Protein AF-Q5NWX5-F1 (afdb_monomer_lite)

Sequence (122 aa):
MGYGLNHDQVELMKGPTLSSSLPVVFDNSEKIDGIVMRCPECDRTVPDVLVRGRVQRPTVHVAVVDAGCYCEHCDTFGMQTLRFYDDGRAMFFNGKAWKEFDADPPSFWDRAKRYFAPRHNI

Radius of gyration: 16.92 Å; chains: 1; bounding box: 51×31×36 Å

Organism: Aromatoleum aromaticum (strain DSM 19018 / LMG 30748 / EbN1) (NCBI:txid76114)

Secondary structure (DSSP, 8-state):
---PPPHHHHHHHHSPBGGGG--EE-TTS-EE-----B-TTT-PBPPGGGEEEEEEEEETTEEEEEEEEEETTTTEEEEEEEEEETTS-EEEE-SSSEEE-------HHHHHHHHHS-----

Foldseek 3Di:
DDPPDDPVLVVQQVADQPQVVDFDAAPVRDTDHDDWDADPPPRDTADSRQKGWDWDDPDSFKIKIWIWGADPVVRDIDIWIKMAGNVGWIWIDPPPDTDTPPPVDPPPVVVVCVVPVPPDDD

pLDDT: mean 77.28, std 18.29, range [32.0, 93.62]

Structure (mmCIF, N/CA/C/O backbone):
data_AF-Q5NWX5-F1
#
_entry.id   AF-Q5NWX5-F1
#
loop_
_atom_site.group_PDB
_atom_site.id
_atom_site.type_symbol
_atom_site.label_atom_id
_atom_site.label_alt_id
_atom_site.label_comp_id
_atom_site.label_asym_id
_atom_site.label_entity_id
_atom_site.label_seq_id
_atom_site.pdbx_PDB_ins_code
_atom_site.Cartn_x
_atom_site.Cartn_y
_atom_site.Cartn_z
_atom_site.occupancy
_atom_site.B_iso_or_equiv
_atom_site.auth_seq_id
_atom_site.auth_comp_id
_atom_site.auth_asym_id
_atom_site.auth_atom_id
_atom_site.pdbx_PDB_model_num
ATOM 1 N N . MET A 1 1 ? 17.569 3.425 -21.160 1.00 36.53 1 MET A N 1
ATOM 2 C CA . MET A 1 1 ? 18.126 4.278 -20.088 1.00 36.53 1 MET A CA 1
ATOM 3 C C . MET A 1 1 ? 17.709 3.632 -18.784 1.00 36.53 1 MET A C 1
ATOM 5 O O . MET A 1 1 ? 16.523 3.632 -18.497 1.00 36.53 1 MET A O 1
ATOM 9 N N . GLY A 1 2 ? 18.629 2.962 -18.087 1.00 41.91 2 GLY A N 1
ATOM 10 C CA . GLY A 1 2 ? 18.299 2.262 -16.846 1.00 41.91 2 GLY A CA 1
ATOM 11 C C . GLY A 1 2 ? 18.021 3.281 -15.750 1.00 41.91 2 GLY A C 1
ATOM 12 O O . GLY A 1 2 ? 18.935 3.989 -15.331 1.00 41.91 2 GLY A O 1
ATOM 13 N N . TYR A 1 3 ? 16.767 3.397 -15.324 1.00 52.69 3 TYR A N 1
ATOM 14 C CA . TYR A 1 3 ? 16.438 4.158 -14.128 1.00 52.69 3 TYR A CA 1
ATOM 15 C C . TYR A 1 3 ? 16.923 3.342 -12.933 1.00 52.69 3 TYR A C 1
ATOM 17 O O . TYR A 1 3 ? 16.319 2.339 -12.563 1.00 52.69 3 TYR A O 1
ATOM 25 N N . GLY A 1 4 ? 18.072 3.735 -12.381 1.00 66.12 4 GLY A N 1
ATOM 26 C CA . GLY A 1 4 ? 18.567 3.163 -11.137 1.00 66.12 4 GLY A CA 1
ATOM 27 C C . GLY A 1 4 ? 17.512 3.337 -10.050 1.00 66.12 4 GLY A C 1
ATOM 28 O O . GLY A 1 4 ? 16.974 4.431 -9.874 1.00 66.12 4 GLY A O 1
ATOM 29 N N . LEU A 1 5 ? 17.201 2.249 -9.353 1.00 71.31 5 LEU A N 1
ATOM 30 C CA . LEU A 1 5 ? 16.271 2.276 -8.234 1.00 71.31 5 LEU A CA 1
ATOM 31 C C . LEU A 1 5 ? 16.798 3.218 -7.153 1.00 71.31 5 LEU A C 1
ATOM 33 O O . LEU A 1 5 ? 17.994 3.230 -6.848 1.00 71.31 5 LEU A O 1
ATOM 37 N N . ASN A 1 6 ? 15.903 4.007 -6.568 1.00 82.12 6 ASN A N 1
ATOM 38 C CA . ASN A 1 6 ? 16.253 4.835 -5.424 1.00 82.12 6 ASN A CA 1
ATOM 39 C C . ASN A 1 6 ? 16.443 3.964 -4.164 1.00 82.12 6 ASN A C 1
ATOM 41 O O . ASN A 1 6 ? 16.089 2.784 -4.136 1.00 82.12 6 ASN A O 1
ATOM 45 N N . HIS A 1 7 ? 17.029 4.544 -3.115 1.00 83.12 7 HIS A N 1
ATOM 46 C CA . HIS A 1 7 ? 17.334 3.813 -1.883 1.00 83.12 7 HIS A CA 1
ATOM 47 C C . HIS A 1 7 ? 16.090 3.151 -1.269 1.00 83.12 7 HIS A C 1
ATOM 49 O O . HIS A 1 7 ? 16.135 1.971 -0.930 1.00 83.12 7 HIS A O 1
ATOM 55 N N . ASP A 1 8 ? 14.964 3.864 -1.215 1.00 81.12 8 ASP A N 1
ATOM 56 C CA . ASP A 1 8 ? 13.720 3.354 -0.632 1.00 81.12 8 ASP A CA 1
ATOM 57 C C . ASP A 1 8 ? 13.146 2.172 -1.424 1.00 81.12 8 ASP A C 1
ATOM 59 O O . ASP A 1 8 ? 12.672 1.202 -0.836 1.00 81.12 8 ASP A O 1
ATOM 63 N N . GLN A 1 9 ? 13.231 2.213 -2.755 1.00 81.94 9 GLN A N 1
ATOM 64 C CA . GLN A 1 9 ? 12.826 1.115 -3.633 1.00 81.94 9 GLN A CA 1
ATOM 65 C C . GLN A 1 9 ? 13.700 -0.119 -3.400 1.00 81.94 9 GLN A C 1
ATOM 67 O O . GLN A 1 9 ? 13.183 -1.231 -3.302 1.00 81.94 9 GLN A O 1
ATOM 72 N N . VAL A 1 10 ? 15.016 0.067 -3.262 1.00 84.44 10 VAL A N 1
ATOM 73 C CA . VAL A 1 10 ? 15.951 -1.025 -2.958 1.00 84.44 10 VAL A CA 1
ATOM 74 C C . VAL A 1 10 ? 15.652 -1.643 -1.593 1.00 84.44 10 VAL A C 1
ATOM 76 O O . VAL A 1 10 ? 15.600 -2.867 -1.479 1.00 84.44 10 VAL A O 1
ATOM 79 N N . GLU A 1 11 ? 15.425 -0.826 -0.567 1.00 86.00 11 GLU A N 1
ATOM 80 C CA . GLU A 1 11 ? 15.080 -1.318 0.770 1.00 86.00 11 GLU A CA 1
ATOM 81 C C . GLU A 1 11 ? 13.734 -2.049 0.780 1.00 86.00 11 GLU A C 1
ATOM 83 O O . GLU A 1 11 ? 13.611 -3.115 1.382 1.00 86.00 11 GLU A O 1
ATOM 88 N N . LEU A 1 12 ? 12.743 -1.547 0.041 1.00 84.75 12 LEU A N 1
ATOM 89 C CA . LEU A 1 12 ? 11.451 -2.213 -0.095 1.00 84.75 12 LEU A CA 1
ATOM 90 C C . LEU A 1 12 ? 11.586 -3.574 -0.789 1.00 84.75 12 LEU A C 1
ATOM 92 O O . LEU A 1 12 ? 10.963 -4.540 -0.357 1.00 84.75 12 LEU A O 1
ATOM 96 N N . MET A 1 13 ? 12.435 -3.683 -1.818 1.00 82.75 13 MET A N 1
ATOM 97 C CA . MET A 1 13 ? 12.674 -4.949 -2.520 1.00 82.75 13 MET A CA 1
ATOM 98 C C . MET A 1 13 ? 13.326 -6.028 -1.652 1.00 82.75 13 MET A C 1
ATOM 100 O O . MET A 1 13 ? 13.063 -7.214 -1.857 1.00 82.75 13 MET A O 1
ATOM 104 N N . LYS A 1 14 ? 14.168 -5.627 -0.693 1.00 86.38 14 LYS A N 1
ATOM 105 C CA . LYS A 1 14 ? 14.778 -6.536 0.292 1.00 86.38 14 LYS A CA 1
ATOM 106 C C . LYS A 1 14 ? 13.779 -7.019 1.343 1.00 86.38 14 LYS A C 1
ATOM 108 O O . LYS A 1 14 ? 14.056 -7.994 2.038 1.00 86.38 14 LYS A O 1
ATOM 113 N N . GLY A 1 15 ? 12.656 -6.318 1.486 1.00 84.94 15 GLY A N 1
ATOM 114 C CA . GLY A 1 15 ? 11.601 -6.659 2.423 1.00 84.94 15 GLY A CA 1
ATOM 115 C C . GLY A 1 15 ? 10.889 -7.972 2.081 1.00 84.94 15 GLY A C 1
ATOM 116 O O . GLY A 1 15 ? 11.125 -8.584 1.034 1.00 84.94 15 GLY A O 1
ATOM 117 N N . PRO A 1 16 ? 9.991 -8.428 2.963 1.00 88.81 16 PRO A N 1
ATOM 118 C CA . PRO A 1 16 ? 9.176 -9.600 2.695 1.00 88.81 16 PRO A CA 1
ATOM 119 C C . PRO A 1 16 ? 8.133 -9.323 1.595 1.00 88.81 16 PRO A C 1
ATOM 121 O O . PRO A 1 16 ? 7.886 -8.181 1.190 1.00 88.81 16 PRO A O 1
ATOM 124 N N . THR A 1 17 ? 7.500 -10.386 1.091 1.00 90.94 17 THR A N 1
ATOM 125 C CA . THR A 1 17 ? 6.346 -10.240 0.192 1.00 90.94 17 THR A CA 1
ATOM 126 C C . THR A 1 17 ? 5.215 -9.525 0.918 1.00 90.94 17 THR A C 1
ATOM 128 O O . THR A 1 17 ? 4.984 -9.768 2.105 1.00 90.94 17 THR A O 1
ATOM 131 N N . LEU A 1 18 ? 4.462 -8.682 0.210 1.00 88.94 18 LEU A N 1
ATOM 132 C CA . LEU A 1 18 ? 3.330 -7.982 0.822 1.00 88.94 18 LEU A CA 1
ATOM 133 C C . LEU A 1 18 ? 2.295 -8.972 1.378 1.00 88.94 18 LEU A C 1
ATOM 135 O O . LEU A 1 18 ? 1.787 -8.781 2.479 1.00 88.94 18 LEU A O 1
ATOM 139 N N . SER A 1 19 ? 2.065 -10.076 0.664 1.00 88.06 19 SER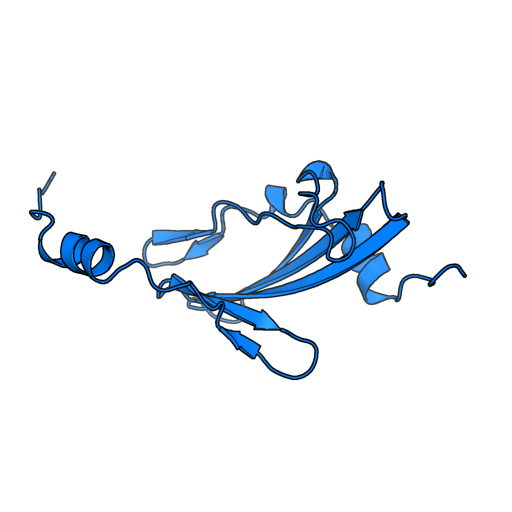 A N 1
ATOM 140 C CA . SER A 1 19 ? 1.167 -11.160 1.075 1.00 88.06 19 SER A CA 1
ATOM 141 C C . SER A 1 19 ? 1.515 -11.792 2.425 1.00 88.06 19 SER A C 1
ATOM 143 O O . SER A 1 19 ? 0.623 -12.281 3.103 1.00 88.06 19 SER A O 1
ATOM 145 N N . SER A 1 20 ? 2.781 -11.753 2.855 1.00 89.50 20 SER A N 1
ATOM 146 C CA . SER A 1 20 ? 3.183 -12.275 4.171 1.00 89.50 20 SER A CA 1
ATOM 147 C C . SER A 1 20 ? 2.781 -11.364 5.335 1.00 89.50 20 SER A C 1
ATOM 149 O O . SER A 1 20 ? 2.742 -11.802 6.480 1.00 89.50 20 SER A O 1
ATOM 151 N N . SER A 1 21 ? 2.500 -10.092 5.040 1.00 88.75 21 SER A N 1
ATOM 152 C CA . SER A 1 21 ? 2.080 -9.077 6.012 1.00 88.75 21 SER A CA 1
ATOM 153 C C . SER A 1 21 ? 0.560 -8.867 6.029 1.00 88.75 21 SER A C 1
ATOM 155 O O . SER A 1 21 ? 0.070 -7.984 6.732 1.00 88.75 21 SER A O 1
ATOM 157 N N . LEU A 1 22 ? -0.179 -9.654 5.242 1.00 87.75 22 LEU A N 1
ATOM 158 C CA . LEU A 1 22 ? -1.637 -9.666 5.167 1.00 87.75 22 LEU A CA 1
ATOM 159 C C . LEU A 1 22 ? -2.170 -10.991 5.766 1.00 87.75 22 LEU A C 1
ATOM 161 O O . LEU A 1 22 ? -1.475 -12.005 5.703 1.00 87.75 22 LEU A O 1
ATOM 165 N N . PRO A 1 23 ? -3.388 -11.019 6.341 1.00 90.25 23 PRO A N 1
ATOM 166 C CA . PRO A 1 23 ? -4.323 -9.907 6.443 1.00 90.25 23 PRO A CA 1
ATOM 167 C C . PRO A 1 23 ? -3.966 -8.921 7.561 1.00 90.25 23 PRO A C 1
ATOM 169 O O . PRO A 1 23 ? -3.461 -9.291 8.620 1.00 90.25 23 PRO A O 1
ATOM 172 N N . VAL A 1 24 ? -4.298 -7.649 7.354 1.00 87.19 24 VAL A N 1
ATOM 173 C CA . VAL A 1 24 ? -4.242 -6.625 8.410 1.00 87.19 24 VAL A CA 1
ATOM 174 C C . VAL A 1 24 ? -5.634 -6.503 9.007 1.00 87.19 24 VAL A C 1
ATOM 176 O O . VAL A 1 24 ? -6.543 -6.074 8.308 1.00 87.19 24 VAL A O 1
ATOM 179 N N . VAL A 1 25 ? -5.794 -6.870 10.281 1.00 89.81 25 VAL A N 1
ATOM 180 C CA . VAL A 1 25 ? -7.090 -6.851 10.989 1.00 89.81 25 VAL A CA 1
ATOM 181 C C . 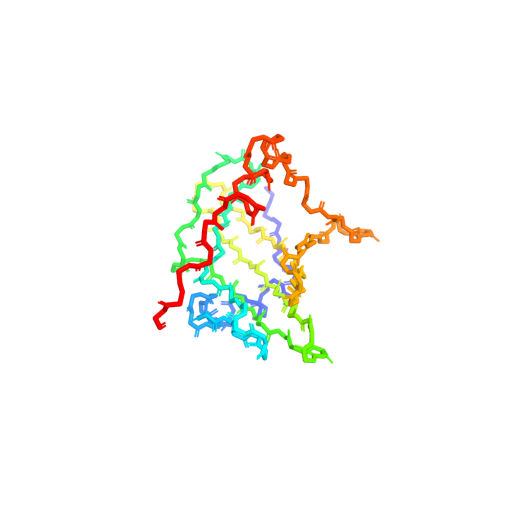VAL A 1 25 ? -7.168 -5.670 11.960 1.00 89.81 25 VAL A C 1
ATOM 183 O O . VAL A 1 25 ? -6.295 -5.524 12.822 1.00 89.81 25 VAL A O 1
ATOM 186 N N . PHE A 1 26 ? -8.181 -4.825 11.807 1.00 88.94 26 PHE A N 1
ATOM 187 C CA . PHE A 1 26 ? -8.499 -3.715 12.706 1.00 88.94 26 PHE A CA 1
ATOM 188 C C . PHE A 1 26 ? -9.337 -4.192 13.904 1.00 88.94 26 PHE A C 1
ATOM 190 O O . PHE A 1 26 ? -9.941 -5.265 13.869 1.00 88.94 26 PHE A O 1
ATOM 197 N N . ASP A 1 27 ? -9.405 -3.385 14.965 1.00 88.81 27 ASP A N 1
ATOM 198 C CA . ASP A 1 27 ? -10.113 -3.745 16.207 1.00 88.81 27 ASP A CA 1
ATOM 199 C C . ASP A 1 27 ? -11.625 -3.946 16.000 1.00 88.81 27 ASP A C 1
ATOM 201 O O . ASP A 1 27 ? -12.268 -4.717 16.711 1.00 88.81 27 ASP A O 1
ATOM 205 N N . ASN A 1 28 ? -12.202 -3.293 14.989 1.00 83.38 28 ASN A N 1
ATOM 206 C CA . ASN A 1 28 ? -13.606 -3.434 14.603 1.00 83.38 28 ASN A CA 1
ATOM 207 C C . ASN A 1 28 ? -13.872 -4.619 13.651 1.00 83.38 28 ASN A C 1
ATOM 209 O O . ASN A 1 28 ? -14.953 -4.703 13.074 1.00 83.38 28 ASN A O 1
ATOM 213 N N . SER A 1 29 ? -12.910 -5.537 13.500 1.00 84.44 29 SER A N 1
ATOM 214 C CA . SER A 1 29 ? -12.953 -6.695 12.592 1.00 84.44 29 SER A CA 1
ATOM 215 C C . SER A 1 29 ? -12.902 -6.375 11.094 1.00 84.44 29 SER A C 1
ATOM 217 O O . SER A 1 29 ? -12.915 -7.311 10.290 1.00 84.44 29 SER A O 1
ATOM 219 N N . GLU A 1 30 ? -12.788 -5.104 10.696 1.00 84.94 30 GLU A N 1
ATOM 220 C CA . GLU A 1 30 ? -12.433 -4.774 9.316 1.00 84.94 30 GLU A CA 1
ATOM 221 C C . GLU A 1 30 ? -11.040 -5.313 9.004 1.00 84.94 30 GLU A C 1
ATOM 223 O O . GLU A 1 30 ? -10.149 -5.355 9.862 1.00 84.94 30 GLU A O 1
ATOM 228 N N . LYS A 1 31 ? -10.846 -5.770 7.769 1.00 86.81 31 LYS A N 1
ATOM 229 C CA . LYS A 1 31 ? -9.596 -6.416 7.383 1.00 86.81 31 LYS A CA 1
ATOM 230 C C . LYS A 1 31 ? -9.210 -6.145 5.943 1.00 86.81 31 LYS A C 1
ATOM 232 O O . LYS A 1 31 ? -10.047 -6.041 5.052 1.00 86.81 31 LYS A O 1
ATOM 237 N N . ILE A 1 32 ? -7.905 -6.093 5.726 1.00 86.56 32 ILE A N 1
ATOM 238 C CA . ILE A 1 32 ? -7.299 -6.000 4.402 1.00 86.56 32 ILE A CA 1
ATOM 239 C C . ILE A 1 32 ? -6.782 -7.391 4.063 1.00 86.56 32 ILE A C 1
ATOM 241 O O . ILE A 1 32 ? -5.729 -7.787 4.558 1.00 86.56 32 ILE A O 1
ATOM 245 N N . ASP A 1 33 ? -7.536 -8.139 3.259 1.00 84.44 33 ASP A N 1
ATOM 246 C CA . ASP A 1 33 ? -7.201 -9.528 2.908 1.00 84.44 33 ASP A CA 1
ATOM 247 C C . ASP A 1 33 ? -6.147 -9.636 1.799 1.00 84.44 33 ASP A C 1
ATOM 249 O O . ASP A 1 33 ? -5.398 -10.608 1.742 1.00 84.44 33 ASP A O 1
ATOM 253 N N . GLY A 1 34 ? -6.081 -8.645 0.911 1.00 83.62 34 GLY A N 1
ATOM 254 C CA . GLY A 1 34 ? -5.242 -8.689 -0.278 1.00 83.62 34 GLY A CA 1
ATOM 255 C C . GLY A 1 34 ? -5.098 -7.314 -0.912 1.00 83.62 34 GLY A C 1
ATOM 256 O O . GLY A 1 34 ? -5.985 -6.468 -0.800 1.00 83.62 34 GLY A O 1
ATOM 257 N N . ILE A 1 35 ? -3.972 -7.093 -1.584 1.00 84.12 35 ILE A N 1
ATOM 258 C CA . ILE A 1 35 ? -3.711 -5.884 -2.364 1.00 84.12 35 ILE A CA 1
ATOM 259 C C . ILE A 1 35 ? -3.196 -6.335 -3.723 1.00 84.12 35 ILE A C 1
ATOM 261 O O . ILE A 1 35 ? -2.123 -6.924 -3.819 1.00 84.12 35 ILE A O 1
ATOM 265 N N . VAL A 1 36 ? -3.969 -6.044 -4.767 1.00 85.00 36 VAL A N 1
ATOM 266 C CA . VAL A 1 36 ? -3.608 -6.380 -6.144 1.00 85.00 36 VAL A CA 1
ATOM 267 C C . VAL A 1 36 ? -2.878 -5.196 -6.760 1.00 85.00 36 VAL A C 1
ATOM 269 O O . VAL A 1 36 ? -3.452 -4.119 -6.919 1.00 85.00 36 VAL A O 1
ATOM 272 N N . MET A 1 37 ? -1.617 -5.404 -7.129 1.00 83.31 37 MET A N 1
ATOM 273 C CA . MET A 1 37 ? -0.804 -4.390 -7.796 1.00 83.31 37 MET A CA 1
ATOM 274 C C . MET A 1 37 ? -0.855 -4.576 -9.310 1.00 83.31 37 MET A C 1
ATOM 276 O O . MET A 1 37 ? -0.785 -5.698 -9.817 1.00 83.31 37 MET A O 1
ATOM 280 N N . ARG A 1 38 ? -0.945 -3.464 -10.042 1.00 84.38 38 ARG A N 1
ATOM 281 C CA . ARG A 1 38 ? -0.859 -3.444 -11.504 1.00 84.38 38 ARG A CA 1
ATOM 282 C C . ARG A 1 38 ? 0.312 -2.595 -11.961 1.00 84.38 38 ARG A C 1
ATOM 284 O O . ARG A 1 38 ? 0.625 -1.576 -11.347 1.00 84.38 38 ARG A O 1
ATOM 291 N N . CYS A 1 39 ? 0.942 -3.012 -13.051 1.00 81.38 39 CYS A N 1
ATOM 292 C CA . CYS A 1 39 ? 1.962 -2.207 -13.703 1.00 81.38 39 CYS A CA 1
ATOM 293 C C . CYS A 1 39 ? 1.307 -0.969 -14.343 1.00 81.38 39 CYS A C 1
ATOM 295 O O . CYS A 1 39 ? 0.391 -1.136 -15.145 1.00 81.38 39 CYS A O 1
ATOM 297 N N . PRO A 1 40 ? 1.781 0.257 -14.066 1.00 73.94 40 PRO A N 1
ATOM 298 C CA . PRO A 1 40 ? 1.193 1.470 -14.637 1.00 73.94 40 PRO A CA 1
ATOM 299 C C . PRO A 1 40 ? 1.406 1.600 -16.153 1.00 73.94 40 PRO A C 1
ATOM 301 O O . PRO A 1 40 ? 0.683 2.344 -16.805 1.00 73.94 40 PRO A O 1
ATOM 304 N N . GLU A 1 41 ? 2.388 0.895 -16.721 1.00 79.00 41 GLU A N 1
ATOM 305 C CA . GLU A 1 41 ? 2.716 0.992 -18.147 1.00 79.00 41 GLU A CA 1
ATOM 306 C C . GLU A 1 41 ? 1.950 -0.015 -19.008 1.00 79.00 41 GLU A C 1
ATOM 308 O O . GLU A 1 41 ? 1.482 0.332 -20.088 1.00 79.00 41 GLU A O 1
ATOM 313 N N . CYS A 1 42 ? 1.816 -1.262 -18.544 1.00 84.12 42 CYS A N 1
ATOM 314 C CA . CYS A 1 42 ? 1.163 -2.329 -19.311 1.00 84.12 42 CYS A CA 1
ATOM 315 C C . CYS A 1 42 ? -0.175 -2.808 -18.725 1.00 84.12 42 CYS A C 1
ATOM 317 O O . CYS A 1 42 ? -0.757 -3.742 -19.272 1.00 84.12 42 CYS A O 1
ATOM 319 N N . ASP A 1 43 ? -0.633 -2.221 -17.611 1.00 82.44 43 ASP A N 1
ATOM 320 C CA . ASP A 1 43 ? -1.858 -2.564 -16.854 1.00 82.44 43 ASP A CA 1
ATOM 321 C C . ASP A 1 43 ? -1.973 -4.045 -16.437 1.00 82.44 43 ASP A C 1
ATOM 323 O O . ASP A 1 43 ? -3.016 -4.532 -16.002 1.00 82.44 43 ASP A O 1
ATOM 327 N N . ARG A 1 44 ? -0.877 -4.804 -16.529 1.00 83.38 44 ARG A N 1
ATOM 328 C CA . ARG A 1 44 ? -0.862 -6.203 -16.108 1.00 83.38 44 ARG A CA 1
ATOM 329 C C . ARG A 1 44 ? -0.836 -6.295 -14.594 1.00 83.38 44 ARG A C 1
ATOM 331 O O . ARG A 1 44 ? -0.067 -5.596 -13.930 1.00 83.38 44 ARG A O 1
ATOM 338 N N . THR A 1 45 ? -1.628 -7.219 -14.066 1.00 86.12 45 THR A N 1
ATOM 339 C CA . THR A 1 45 ? -1.538 -7.637 -12.669 1.00 86.12 45 THR A CA 1
ATOM 340 C C . THR A 1 45 ? -0.171 -8.254 -12.405 1.00 86.12 45 THR A C 1
ATOM 342 O O . THR A 1 45 ? 0.250 -9.169 -13.116 1.00 86.12 45 THR A O 1
ATOM 345 N N . VAL A 1 46 ? 0.514 -7.756 -11.379 1.00 85.56 46 VAL A N 1
ATOM 346 C CA . VAL A 1 46 ? 1.802 -8.294 -10.944 1.00 85.56 46 VAL A CA 1
ATOM 347 C C . VAL A 1 46 ? 1.547 -9.420 -9.937 1.00 85.56 46 VAL A C 1
ATOM 349 O O . VAL A 1 46 ? 0.775 -9.212 -9.002 1.00 85.56 46 VAL A O 1
ATOM 352 N N . PRO A 1 47 ? 2.167 -10.605 -10.098 1.00 86.56 47 PRO A N 1
ATOM 353 C CA . PRO A 1 47 ? 2.026 -11.701 -9.144 1.00 86.56 47 PRO A CA 1
ATOM 354 C C . PRO A 1 47 ? 2.434 -11.297 -7.723 1.00 86.56 47 PRO A C 1
ATOM 356 O O . PRO A 1 47 ? 3.493 -10.701 -7.539 1.00 86.56 47 PRO A O 1
ATOM 359 N N . ASP A 1 48 ? 1.669 -11.710 -6.710 1.00 85.50 48 ASP A N 1
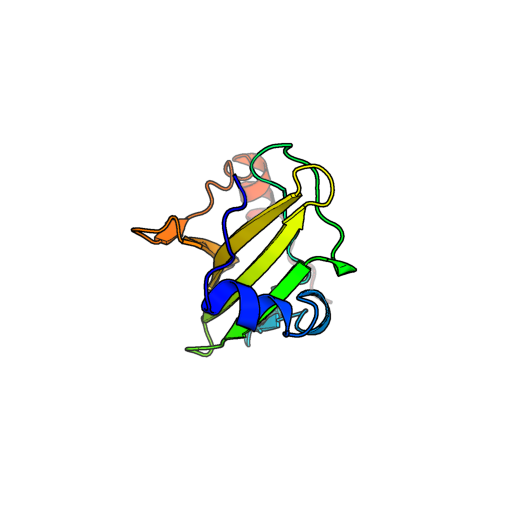ATOM 360 C CA . ASP A 1 48 ? 1.924 -11.380 -5.295 1.00 85.50 48 ASP A CA 1
ATOM 361 C C . ASP A 1 48 ? 3.334 -11.767 -4.818 1.00 85.50 48 ASP A C 1
ATOM 363 O O . ASP A 1 48 ? 3.920 -11.104 -3.964 1.00 85.50 48 ASP A O 1
ATOM 367 N N . VAL A 1 49 ? 3.921 -12.816 -5.405 1.00 86.12 49 VAL A N 1
ATOM 368 C CA . VAL A 1 49 ? 5.299 -13.258 -5.124 1.00 86.12 49 VAL A CA 1
ATOM 369 C C . VAL A 1 49 ? 6.363 -12.248 -5.565 1.00 86.12 49 VAL A C 1
ATOM 371 O O . VAL A 1 49 ? 7.486 -12.285 -5.061 1.00 86.12 49 VAL A O 1
ATOM 374 N N . LEU A 1 50 ? 6.018 -11.328 -6.467 1.00 86.06 50 LEU A N 1
ATOM 375 C CA . LEU A 1 50 ? 6.848 -10.215 -6.938 1.00 86.06 50 LEU A CA 1
ATOM 376 C C . LEU A 1 50 ? 6.447 -8.877 -6.301 1.00 86.06 50 LEU A C 1
ATOM 378 O O . LEU A 1 50 ? 7.126 -7.869 -6.497 1.00 86.06 50 LEU A O 1
ATOM 382 N N . VAL A 1 51 ? 5.371 -8.862 -5.510 1.00 88.38 51 VAL A N 1
ATOM 383 C CA . VAL A 1 51 ? 4.954 -7.692 -4.742 1.00 88.38 51 VAL A CA 1
ATOM 384 C C . VAL A 1 51 ? 5.647 -7.722 -3.386 1.00 88.38 51 VAL A C 1
ATOM 386 O O . VAL A 1 51 ? 5.563 -8.677 -2.611 1.00 88.38 51 VAL A O 1
ATOM 389 N N . ARG A 1 52 ? 6.376 -6.656 -3.097 1.00 91.50 52 ARG A N 1
ATOM 390 C CA . ARG A 1 52 ? 7.048 -6.407 -1.827 1.00 91.50 52 ARG A CA 1
ATOM 391 C C . ARG A 1 52 ? 6.300 -5.324 -1.089 1.00 91.50 52 ARG A C 1
ATOM 393 O O . ARG A 1 52 ? 5.685 -4.456 -1.706 1.00 91.50 52 ARG A O 1
ATOM 400 N N . GLY A 1 53 ? 6.334 -5.365 0.230 1.00 89.50 53 GLY A N 1
ATOM 401 C CA . GLY A 1 53 ? 5.686 -4.309 0.975 1.00 89.50 53 GLY A CA 1
ATOM 402 C C . GLY A 1 53 ? 5.960 -4.343 2.456 1.00 89.50 53 GLY A C 1
ATOM 403 O O . GLY A 1 53 ? 6.426 -5.336 3.008 1.00 89.50 53 GLY A O 1
ATOM 404 N N . ARG A 1 54 ? 5.647 -3.221 3.090 1.00 91.62 54 ARG A N 1
ATOM 405 C CA . ARG A 1 54 ? 5.653 -3.081 4.541 1.00 91.62 54 ARG A CA 1
ATOM 406 C C . ARG A 1 54 ? 4.326 -2.499 4.990 1.00 91.62 54 ARG A C 1
ATOM 408 O O . ARG A 1 54 ? 3.797 -1.578 4.369 1.00 91.62 54 ARG A O 1
ATOM 415 N N . VAL A 1 55 ? 3.820 -3.030 6.093 1.00 91.56 55 VAL A N 1
ATOM 416 C CA . VAL A 1 55 ? 2.640 -2.505 6.771 1.00 91.56 55 VAL A CA 1
ATOM 417 C C . VAL A 1 55 ? 3.105 -1.752 8.008 1.00 91.56 55 VAL A C 1
ATOM 419 O O . VAL A 1 55 ? 3.835 -2.284 8.840 1.00 91.56 55 VAL A O 1
ATOM 422 N N . GLN A 1 56 ? 2.666 -0.510 8.135 1.00 92.19 56 GLN A N 1
ATOM 423 C CA . GLN A 1 56 ? 2.848 0.321 9.313 1.00 92.19 56 GLN A CA 1
ATOM 424 C C . GLN A 1 56 ? 1.482 0.585 9.945 1.00 92.19 56 GLN A C 1
ATOM 426 O O . GLN A 1 56 ? 0.492 0.793 9.244 1.00 92.19 56 GLN A O 1
ATOM 431 N N . ARG A 1 57 ? 1.428 0.625 11.278 1.00 90.62 57 ARG A N 1
ATOM 432 C CA . ARG A 1 57 ? 0.233 1.032 12.030 1.00 90.62 57 ARG A CA 1
ATOM 433 C C . ARG A 1 57 ? 0.536 2.271 12.869 1.00 90.62 57 ARG A C 1
ATOM 435 O O . ARG A 1 57 ? 0.939 2.130 14.020 1.00 90.62 57 ARG A O 1
ATOM 442 N N . PRO A 1 58 ? 0.383 3.483 12.306 1.00 89.38 58 PRO A N 1
ATOM 443 C CA . PRO A 1 58 ? 0.578 4.716 13.065 1.00 89.38 58 PRO A CA 1
ATOM 444 C C . PRO A 1 58 ? -0.439 4.884 14.202 1.00 89.38 58 PRO A C 1
ATOM 446 O O . PRO A 1 58 ? -0.116 5.477 15.226 1.00 89.38 58 PRO A O 1
ATOM 449 N N . THR A 1 59 ? -1.665 4.380 14.022 1.00 90.62 59 THR A N 1
ATOM 450 C CA . THR A 1 59 ? -2.728 4.364 15.038 1.00 90.62 59 THR A CA 1
ATOM 451 C C . THR A 1 59 ? -3.518 3.055 14.946 1.00 90.62 59 THR A C 1
ATOM 453 O O . THR A 1 59 ? -3.370 2.303 13.984 1.00 90.62 59 THR A O 1
ATOM 456 N N . VAL A 1 60 ? -4.388 2.784 15.924 1.00 88.62 60 VAL A N 1
ATOM 457 C CA . VAL A 1 60 ? -5.280 1.606 15.903 1.00 88.62 60 VAL A CA 1
ATOM 458 C C . VAL A 1 60 ? -6.332 1.661 14.784 1.00 88.62 60 VAL A C 1
ATOM 460 O O . VAL A 1 60 ? -6.797 0.623 14.330 1.00 88.62 60 VAL A O 1
ATOM 463 N N . HIS A 1 61 ? -6.645 2.863 14.289 1.00 90.06 61 HIS A N 1
ATOM 464 C CA . HIS A 1 61 ? -7.665 3.112 13.264 1.00 90.06 61 HIS A CA 1
ATOM 465 C C . HIS A 1 61 ? -7.088 3.232 11.845 1.00 90.06 61 HIS A C 1
ATOM 467 O O . HIS A 1 61 ? -7.834 3.417 10.886 1.00 90.06 61 HIS A O 1
ATOM 473 N N . VAL A 1 62 ? -5.757 3.207 11.692 1.00 92.00 62 VAL A N 1
ATOM 474 C CA . VAL A 1 62 ? -5.092 3.492 10.413 1.00 92.00 62 VAL A CA 1
ATOM 475 C C . VAL A 1 62 ? -3.960 2.509 10.152 1.00 92.00 62 VAL A C 1
ATOM 477 O O . VAL A 1 62 ? -3.013 2.403 10.931 1.00 92.00 62 VAL A O 1
ATOM 480 N N . ALA A 1 63 ? -4.010 1.866 8.987 1.00 93.12 63 ALA A N 1
ATOM 481 C CA . ALA A 1 63 ? -2.908 1.087 8.440 1.00 93.12 63 ALA A CA 1
ATOM 482 C C . ALA A 1 63 ? -2.336 1.794 7.208 1.00 93.12 63 ALA A C 1
ATOM 484 O O . ALA A 1 63 ? -3.067 2.178 6.297 1.00 93.12 63 ALA A O 1
ATOM 485 N N . VAL A 1 64 ? -1.021 1.967 7.166 1.00 93.62 64 VAL A N 1
ATOM 486 C CA . VAL A 1 64 ? -0.302 2.478 5.997 1.00 93.62 64 VAL A CA 1
ATOM 487 C C . VAL A 1 64 ? 0.457 1.318 5.377 1.00 93.62 64 VAL A C 1
ATOM 489 O O . VAL A 1 64 ? 1.196 0.621 6.066 1.00 93.62 64 VAL A O 1
ATOM 492 N N . VAL A 1 65 ? 0.262 1.098 4.084 1.00 91.75 65 VAL A N 1
ATOM 493 C CA . VAL A 1 65 ? 0.918 0.035 3.329 1.00 91.75 65 VAL A CA 1
ATOM 494 C C . VAL A 1 65 ? 1.767 0.672 2.246 1.00 91.75 65 VAL A C 1
ATOM 496 O O . VAL A 1 65 ? 1.244 1.285 1.321 1.00 91.75 65 VAL A O 1
ATOM 499 N N . ASP A 1 66 ? 3.079 0.508 2.349 1.00 91.25 66 ASP A N 1
ATOM 500 C CA . ASP A 1 66 ? 3.982 0.795 1.241 1.00 91.25 66 ASP A CA 1
ATOM 501 C C . ASP A 1 66 ? 4.139 -0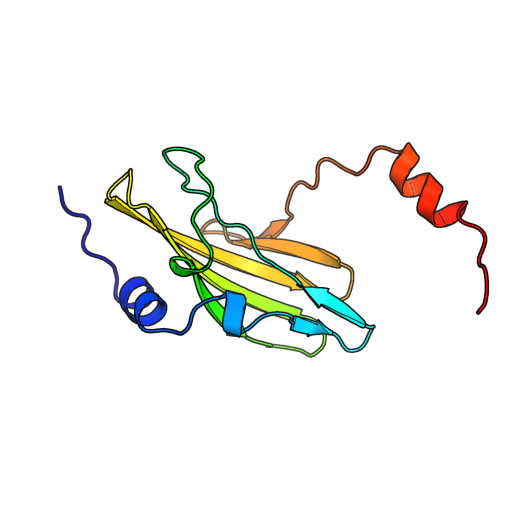.486 0.429 1.00 91.25 66 ASP A C 1
ATOM 503 O O . ASP A 1 66 ? 4.665 -1.477 0.939 1.00 91.25 66 ASP A O 1
ATOM 507 N N . ALA A 1 67 ? 3.668 -0.474 -0.814 1.00 90.00 67 ALA A N 1
ATOM 508 C CA . ALA A 1 67 ? 3.751 -1.597 -1.734 1.00 90.00 67 ALA A CA 1
ATOM 509 C C . ALA A 1 67 ? 4.653 -1.243 -2.917 1.00 90.00 67 ALA A C 1
ATOM 511 O O . ALA A 1 67 ? 4.565 -0.157 -3.487 1.00 90.00 67 ALA A O 1
ATOM 512 N N . GLY A 1 68 ? 5.517 -2.171 -3.300 1.00 88.25 68 GLY A N 1
ATOM 513 C CA . GLY A 1 68 ? 6.400 -2.066 -4.450 1.00 88.25 68 GLY A CA 1
ATOM 514 C C . GLY A 1 68 ? 6.300 -3.324 -5.289 1.00 88.25 68 GLY A C 1
ATOM 515 O O . GLY A 1 68 ? 6.196 -4.426 -4.756 1.00 88.25 68 GLY A O 1
ATOM 516 N N . CYS A 1 69 ? 6.313 -3.178 -6.603 1.00 87.19 69 CYS A N 1
ATOM 517 C CA . CYS A 1 69 ? 6.218 -4.305 -7.513 1.00 87.19 69 CYS A CA 1
ATOM 518 C C . CYS A 1 69 ? 7.144 -4.093 -8.706 1.00 87.19 69 CYS A C 1
ATOM 520 O O . CYS A 1 69 ? 7.258 -2.987 -9.238 1.00 87.19 69 CYS A O 1
ATOM 522 N N . TYR A 1 70 ? 7.817 -5.166 -9.106 1.00 85.06 70 TYR A N 1
ATOM 523 C CA . TYR A 1 70 ? 8.626 -5.191 -10.314 1.00 85.06 70 TYR A CA 1
ATOM 524 C C . TYR A 1 70 ? 7.825 -5.841 -11.443 1.00 85.06 70 TYR A C 1
ATOM 526 O O . TYR A 1 70 ? 7.308 -6.948 -11.287 1.00 85.06 70 TYR A O 1
ATOM 534 N N . CYS A 1 71 ? 7.701 -5.143 -12.569 1.00 85.25 71 CYS A N 1
ATOM 535 C CA . CYS A 1 71 ? 7.061 -5.665 -13.765 1.00 85.25 71 CYS A CA 1
ATOM 536 C C . CYS A 1 71 ? 8.112 -6.296 -14.679 1.00 85.25 71 CYS A C 1
ATOM 538 O O . CYS A 1 71 ? 8.860 -5.585 -15.345 1.00 85.25 71 CYS A O 1
ATOM 540 N N . GLU A 1 72 ? 8.111 -7.623 -14.783 1.00 87.25 72 GLU A N 1
ATOM 541 C CA . GLU A 1 72 ? 9.037 -8.363 -15.656 1.00 87.25 72 GLU A CA 1
ATOM 542 C C . GLU A 1 72 ? 8.841 -8.056 -17.151 1.00 87.25 72 GLU A C 1
ATOM 544 O O . GLU A 1 72 ? 9.739 -8.283 -17.953 1.00 87.25 72 GLU A O 1
ATOM 549 N N . HIS A 1 73 ? 7.669 -7.542 -17.547 1.00 86.56 73 HIS A N 1
ATOM 550 C CA . HIS A 1 73 ? 7.388 -7.215 -18.947 1.00 86.56 73 HIS A CA 1
ATOM 551 C C . HIS A 1 73 ? 7.950 -5.855 -19.367 1.00 86.56 73 HIS A C 1
ATOM 553 O O . HIS A 1 73 ? 8.472 -5.718 -20.470 1.00 86.56 73 HIS A O 1
ATOM 559 N N . CYS A 1 74 ? 7.816 -4.859 -18.495 1.00 85.06 74 CYS A N 1
ATOM 560 C CA . CYS A 1 74 ? 8.275 -3.499 -18.755 1.00 85.06 74 CYS A CA 1
ATOM 561 C C . CYS A 1 74 ? 9.699 -3.245 -18.246 1.00 85.06 74 CYS A C 1
ATOM 563 O O . CYS A 1 74 ? 10.279 -2.225 -18.596 1.00 85.06 74 CYS A O 1
ATOM 565 N N . ASP A 1 75 ? 10.248 -4.148 -17.424 1.00 84.31 75 ASP A N 1
ATOM 566 C CA . ASP A 1 75 ? 11.503 -3.948 -16.688 1.00 84.31 75 ASP A CA 1
ATOM 567 C C . ASP A 1 75 ? 11.463 -2.672 -15.822 1.00 84.31 75 ASP A C 1
ATOM 569 O O . ASP A 1 75 ? 12.404 -1.882 -15.751 1.00 84.31 75 ASP A O 1
ATOM 573 N N . THR A 1 76 ? 10.315 -2.437 -15.176 1.00 81.31 76 THR A N 1
ATOM 574 C CA . THR A 1 76 ? 10.070 -1.241 -14.361 1.00 81.31 76 THR A CA 1
ATOM 575 C C . THR A 1 76 ? 9.612 -1.585 -12.953 1.00 81.31 76 THR A C 1
ATOM 577 O O . THR A 1 76 ? 8.855 -2.531 -12.724 1.00 81.31 76 THR A O 1
ATOM 580 N N . PHE A 1 77 ? 10.078 -0.791 -11.986 1.00 82.81 77 PHE A N 1
ATOM 581 C CA . PHE A 1 77 ? 9.672 -0.896 -10.589 1.00 82.81 77 PHE A CA 1
ATOM 582 C C . PHE A 1 77 ? 8.682 0.214 -10.238 1.00 82.81 77 PHE A C 1
ATOM 584 O O . PHE A 1 77 ? 9.016 1.400 -10.275 1.00 82.81 77 PHE A O 1
ATOM 591 N N . GLY A 1 78 ? 7.465 -0.179 -9.875 1.00 83.31 78 GLY A N 1
ATOM 592 C CA . GLY A 1 78 ? 6.429 0.720 -9.382 1.00 83.31 78 GLY A CA 1
ATOM 593 C C . GLY A 1 78 ? 6.341 0.660 -7.864 1.00 83.31 78 GLY A C 1
ATOM 594 O O . GLY A 1 78 ? 6.391 -0.422 -7.284 1.00 83.31 78 GLY A O 1
ATOM 595 N N . MET A 1 79 ? 6.167 1.811 -7.219 1.00 85.88 79 MET A N 1
ATOM 596 C CA . MET A 1 79 ? 5.888 1.900 -5.787 1.00 85.88 79 MET A CA 1
ATOM 597 C C . MET A 1 79 ? 4.621 2.718 -5.565 1.00 85.88 79 MET A C 1
ATOM 599 O O . MET A 1 79 ? 4.432 3.758 -6.192 1.00 85.88 79 MET A O 1
ATOM 603 N N . GLN A 1 80 ? 3.774 2.252 -4.655 1.00 86.38 80 GLN A N 1
ATOM 604 C CA . GLN A 1 80 ? 2.549 2.916 -4.254 1.00 86.38 80 GLN A CA 1
ATOM 605 C C . GLN A 1 80 ? 2.421 2.859 -2.736 1.00 86.38 80 GLN A C 1
ATOM 607 O O . GLN A 1 80 ? 2.458 1.789 -2.131 1.00 86.38 80 GLN A O 1
ATOM 612 N N . THR A 1 81 ? 2.210 4.020 -2.129 1.00 90.38 81 THR A N 1
ATOM 613 C CA . THR A 1 81 ? 1.808 4.097 -0.727 1.00 90.38 81 THR A CA 1
ATOM 614 C C . THR A 1 81 ? 0.290 4.172 -0.655 1.00 90.38 81 THR A C 1
ATOM 616 O O . THR A 1 81 ? -0.338 5.005 -1.320 1.00 90.38 81 THR A O 1
ATOM 619 N N . LEU A 1 82 ? -0.284 3.297 0.160 1.00 90.44 82 LEU A N 1
ATOM 620 C CA . LEU A 1 82 ? -1.704 3.160 0.433 1.00 90.44 82 LEU A CA 1
ATOM 621 C C . LEU A 1 82 ? -1.961 3.422 1.914 1.00 90.44 82 LEU A C 1
ATOM 623 O O . LEU A 1 82 ? -1.133 3.130 2.774 1.00 90.44 82 LEU A O 1
ATOM 627 N N . ARG A 1 83 ? -3.124 3.973 2.223 1.00 92.44 83 ARG A N 1
ATOM 628 C CA . ARG A 1 83 ? -3.594 4.186 3.584 1.00 92.44 83 ARG A CA 1
ATOM 629 C C . ARG A 1 83 ? -5.012 3.677 3.681 1.00 92.44 83 ARG A C 1
ATOM 631 O O . ARG A 1 83 ? -5.871 4.094 2.916 1.00 92.44 83 ARG A O 1
ATOM 638 N N . PHE A 1 84 ? -5.234 2.817 4.652 1.00 90.38 84 PHE A N 1
ATOM 639 C CA . PHE A 1 84 ? -6.512 2.211 4.950 1.00 90.38 84 PHE A CA 1
ATOM 640 C C . PHE A 1 84 ? -6.969 2.666 6.324 1.00 90.38 84 PHE A C 1
ATOM 642 O O . PHE A 1 84 ? -6.159 2.814 7.245 1.00 90.38 84 PHE A O 1
ATOM 649 N N . TYR A 1 85 ? -8.268 2.878 6.430 1.00 89.44 85 TYR A N 1
ATOM 650 C CA . TYR A 1 85 ? -8.949 3.245 7.653 1.00 89.44 85 TYR A CA 1
ATOM 651 C C . TYR A 1 85 ? -9.806 2.071 8.114 1.00 89.44 85 TYR A C 1
ATOM 653 O O . TYR A 1 85 ? -10.292 1.285 7.299 1.00 89.44 85 TYR A O 1
ATOM 661 N N . ASP A 1 86 ? -10.013 1.973 9.418 1.00 87.44 86 ASP A N 1
ATOM 662 C CA . ASP A 1 86 ? -10.926 0.997 10.007 1.00 87.44 86 ASP A CA 1
ATOM 663 C C . ASP A 1 86 ? -12.394 1.237 9.611 1.00 87.44 86 ASP A C 1
ATOM 665 O O . ASP A 1 86 ? -13.206 0.335 9.720 1.00 87.44 86 ASP A O 1
ATOM 669 N N . ASP A 1 87 ? -12.759 2.406 9.085 1.00 85.19 87 ASP A N 1
ATOM 670 C CA . ASP A 1 87 ? -14.094 2.682 8.528 1.00 85.19 87 ASP A CA 1
ATOM 671 C C . ASP A 1 87 ? -14.286 2.218 7.067 1.00 85.19 87 ASP A C 1
ATOM 673 O O . ASP A 1 87 ? -15.315 2.504 6.445 1.00 85.19 87 ASP A O 1
ATOM 677 N N . GLY A 1 88 ? -13.300 1.508 6.510 1.00 80.69 88 GLY A N 1
ATOM 678 C CA . GLY A 1 88 ? -13.326 0.969 5.152 1.00 80.69 88 GLY A CA 1
ATOM 679 C C . GLY A 1 88 ? -12.898 1.958 4.067 1.00 80.69 88 GLY A C 1
ATOM 680 O O . GLY A 1 88 ? -12.849 1.586 2.892 1.00 80.69 88 GLY A O 1
ATOM 681 N N . ARG A 1 89 ? -12.557 3.208 4.411 1.00 86.44 89 ARG A N 1
ATOM 682 C CA . ARG A 1 89 ? -11.951 4.129 3.443 1.00 86.44 89 ARG A CA 1
ATOM 683 C C . ARG A 1 89 ? -10.534 3.694 3.096 1.00 86.44 89 ARG A C 1
ATOM 685 O O . ARG A 1 89 ? -9.763 3.238 3.943 1.00 86.44 89 ARG A O 1
ATOM 692 N N . ALA A 1 90 ? -10.166 3.924 1.843 1.00 86.44 90 ALA A N 1
ATOM 693 C CA . ALA A 1 90 ? -8.814 3.728 1.354 1.00 86.44 90 ALA A CA 1
ATOM 694 C C . ALA A 1 90 ? -8.357 4.967 0.584 1.00 86.44 90 ALA A C 1
ATOM 696 O O . ALA A 1 90 ? -9.112 5.579 -0.173 1.00 86.44 90 ALA A O 1
ATOM 697 N N . MET A 1 91 ? -7.093 5.323 0.759 1.00 90.31 91 MET A N 1
ATOM 698 C CA . MET A 1 91 ? -6.441 6.420 0.066 1.00 90.31 91 MET A CA 1
ATOM 699 C C . MET A 1 91 ? -5.114 5.953 -0.515 1.00 90.31 91 MET A C 1
ATOM 701 O O . MET A 1 91 ? -4.428 5.120 0.071 1.00 90.31 91 MET A O 1
ATOM 705 N N . PHE A 1 92 ? -4.710 6.540 -1.631 1.00 88.00 92 PHE A N 1
ATOM 706 C CA . PHE A 1 92 ? -3.390 6.361 -2.213 1.00 88.00 92 PHE A CA 1
ATOM 707 C C . PHE A 1 92 ? -2.642 7.694 -2.234 1.00 88.00 92 PHE A C 1
ATOM 709 O O . PHE A 1 92 ? -3.234 8.773 -2.334 1.00 88.00 92 PHE A O 1
ATOM 716 N N . PHE A 1 93 ? -1.322 7.637 -2.104 1.00 85.56 93 PHE A N 1
ATOM 717 C CA . PHE A 1 93 ? -0.474 8.816 -2.212 1.00 85.56 93 PHE A CA 1
ATOM 718 C C . PHE A 1 93 ? -0.012 9.003 -3.659 1.00 85.56 93 PHE A C 1
ATOM 720 O O . PHE A 1 93 ? 0.628 8.123 -4.225 1.00 85.56 93 PHE A O 1
ATOM 727 N N . ASN A 1 94 ? -0.301 10.156 -4.262 1.00 82.19 94 ASN A N 1
ATOM 728 C CA . ASN A 1 94 ? 0.071 10.440 -5.656 1.00 82.19 94 ASN A CA 1
ATOM 729 C C . ASN A 1 94 ? 1.429 11.160 -5.808 1.00 82.19 94 ASN A C 1
ATOM 731 O O . ASN A 1 94 ? 1.700 11.758 -6.848 1.00 82.19 94 ASN A O 1
ATOM 735 N N . GLY A 1 95 ? 2.243 11.198 -4.749 1.00 78.31 95 GLY A N 1
ATOM 736 C CA . GLY A 1 95 ? 3.503 11.951 -4.701 1.00 78.31 95 GLY A CA 1
ATOM 737 C C . GLY A 1 95 ? 3.375 13.385 -4.169 1.00 78.31 95 GLY A C 1
ATOM 738 O O . GLY A 1 95 ? 4.386 13.995 -3.833 1.00 78.31 95 GLY A O 1
ATOM 739 N N . LYS A 1 96 ? 2.156 13.933 -4.059 1.00 82.69 96 LYS A N 1
ATOM 740 C CA . LYS A 1 96 ? 1.904 15.284 -3.514 1.00 82.69 96 LYS A CA 1
ATOM 741 C C . LYS A 1 96 ? 0.864 15.294 -2.403 1.00 82.69 96 LYS A C 1
ATOM 743 O O . LYS A 1 96 ? 1.015 16.012 -1.421 1.00 82.69 96 LYS A O 1
ATOM 748 N N . ALA A 1 97 ? -0.204 14.527 -2.572 1.00 85.50 97 ALA A N 1
ATOM 749 C CA . ALA A 1 97 ? -1.325 14.491 -1.653 1.00 85.50 97 ALA A CA 1
ATOM 750 C C . ALA A 1 97 ? -1.907 13.082 -1.558 1.00 85.50 97 ALA A C 1
ATOM 752 O O . ALA A 1 97 ? -1.771 12.256 -2.464 1.00 85.50 97 ALA A O 1
ATOM 753 N N . TRP A 1 98 ? -2.600 12.842 -0.451 1.00 86.88 98 TRP A N 1
ATOM 754 C CA . TRP A 1 98 ? -3.463 11.682 -0.306 1.00 86.88 98 TRP A CA 1
ATOM 755 C C . TRP A 1 98 ? -4.736 11.906 -1.110 1.00 86.88 98 TRP A C 1
ATOM 757 O O . TRP A 1 98 ? -5.384 12.948 -0.991 1.00 86.88 98 TRP A O 1
ATOM 767 N N . LYS A 1 99 ? -5.076 10.927 -1.939 1.00 87.19 99 LYS A N 1
ATOM 768 C CA . LYS A 1 99 ? -6.304 10.888 -2.722 1.00 87.19 99 LYS A CA 1
ATOM 769 C C . LYS A 1 99 ? -7.102 9.677 -2.295 1.00 87.19 99 LYS A C 1
ATOM 771 O O . LYS A 1 99 ? -6.534 8.607 -2.110 1.00 87.19 99 LYS A O 1
ATOM 776 N N . GLU A 1 100 ? -8.394 9.868 -2.081 1.00 84.12 100 GLU A N 1
ATOM 777 C CA . GLU A 1 100 ? -9.300 8.741 -1.906 1.00 84.12 100 GLU A CA 1
ATOM 778 C C . GLU A 1 100 ? -9.302 7.939 -3.204 1.00 84.12 100 GLU A C 1
ATOM 780 O O . GLU A 1 100 ? -9.163 8.515 -4.289 1.00 84.12 100 GLU A O 1
ATOM 785 N N . PHE A 1 101 ? -9.385 6.615 -3.103 1.00 70.50 101 PHE A N 1
ATOM 786 C CA . PHE A 1 101 ? -9.753 5.857 -4.285 1.00 70.50 101 PHE A CA 1
ATOM 787 C C . PHE A 1 101 ? -11.119 6.375 -4.720 1.00 70.50 101 PHE A C 1
ATOM 789 O O . PHE A 1 101 ? -12.048 6.373 -3.911 1.00 70.50 101 PHE A O 1
ATOM 796 N N . ASP A 1 102 ? -11.246 6.802 -5.977 1.00 54.31 102 ASP A N 1
ATOM 797 C CA . ASP A 1 102 ? -12.550 6.833 -6.625 1.00 54.31 102 ASP A CA 1
ATOM 798 C C . ASP A 1 102 ? -12.994 5.368 -6.689 1.00 54.31 102 ASP A C 1
ATOM 800 O O . ASP A 1 102 ? -12.790 4.659 -7.673 1.00 54.31 102 ASP A O 1
ATOM 804 N N . ALA A 1 103 ? -13.528 4.863 -5.577 1.00 46.16 103 ALA A N 1
ATOM 805 C CA . ALA A 1 103 ? -14.495 3.804 -5.646 1.00 46.16 103 ALA A CA 1
ATOM 806 C C . ALA A 1 103 ? -15.589 4.427 -6.495 1.00 46.16 103 ALA A C 1
ATOM 808 O O . ALA A 1 103 ? -16.345 5.255 -5.989 1.00 46.16 103 ALA A O 1
ATOM 809 N N . ASP A 1 104 ? -15.596 4.114 -7.792 1.00 39.56 104 ASP A N 1
ATOM 810 C CA . ASP A 1 104 ? -16.775 4.291 -8.622 1.00 39.56 104 ASP A CA 1
ATOM 811 C C . ASP A 1 104 ? -17.913 3.771 -7.742 1.00 39.56 104 ASP A C 1
ATOM 813 O O . ASP A 1 104 ? -17.853 2.600 -7.328 1.00 39.56 104 ASP A O 1
ATOM 817 N N . PRO A 1 105 ? -18.769 4.667 -7.210 1.00 37.00 105 PRO A N 1
ATOM 818 C CA . PRO A 1 105 ? -19.487 4.363 -5.991 1.00 37.00 105 PRO A CA 1
ATOM 819 C C . PRO A 1 105 ? -20.273 3.089 -6.264 1.00 37.00 105 PRO A C 1
ATOM 821 O O . PRO A 1 105 ? -20.888 3.010 -7.334 1.00 37.00 105 PRO A O 1
ATOM 824 N N . PRO A 1 106 ? -20.263 2.088 -5.354 1.00 42.00 106 PRO A N 1
ATOM 825 C CA . PRO A 1 106 ? -21.173 0.968 -5.492 1.00 42.00 106 PRO A CA 1
ATOM 826 C C . PRO A 1 106 ? -22.528 1.592 -5.778 1.00 42.00 106 PRO A C 1
ATOM 828 O O . PRO A 1 106 ? -22.937 2.506 -5.047 1.00 42.00 106 PRO A O 1
ATOM 831 N N . SER A 1 107 ? -23.113 1.208 -6.917 1.00 39.75 107 SER A N 1
ATOM 832 C CA . SER A 1 107 ? -24.303 1.840 -7.477 1.00 39.75 107 SER A CA 1
ATOM 833 C C . SER A 1 107 ? -25.303 2.129 -6.355 1.00 39.75 107 SER A C 1
ATOM 835 O O . SER A 1 107 ? -25.342 1.399 -5.367 1.00 39.75 107 SER A O 1
ATOM 837 N N . PHE A 1 108 ? -26.124 3.176 -6.458 1.00 38.81 108 PHE A N 1
ATOM 838 C CA . PHE A 1 108 ? -27.147 3.504 -5.446 1.00 38.81 108 PHE A CA 1
ATOM 839 C C . PHE A 1 108 ? -27.877 2.256 -4.873 1.00 38.81 108 PHE A C 1
ATOM 841 O O . PHE A 1 108 ? -28.173 2.185 -3.678 1.00 38.81 108 PHE A O 1
ATOM 848 N N . TRP A 1 109 ? -28.048 1.225 -5.706 1.00 40.25 109 TRP A N 1
ATOM 849 C CA . TRP A 1 109 ? -28.541 -0.111 -5.371 1.00 40.25 109 TRP A CA 1
ATOM 850 C C . TRP A 1 109 ? -27.692 -0.938 -4.387 1.00 40.25 109 TRP A C 1
ATOM 852 O O . TRP A 1 109 ? -28.254 -1.593 -3.511 1.00 40.25 109 TRP A O 1
ATOM 862 N N . ASP A 1 110 ? -26.365 -0.919 -4.466 1.00 45.44 110 ASP A N 1
ATOM 863 C CA . ASP A 1 110 ? -25.475 -1.653 -3.556 1.00 45.44 110 ASP A CA 1
ATOM 864 C C . ASP A 1 110 ? -25.370 -0.990 -2.177 1.00 45.44 110 ASP A C 1
ATOM 866 O O . ASP A 1 110 ? -25.268 -1.680 -1.159 1.00 45.44 110 ASP A O 1
ATOM 870 N N . ARG A 1 111 ? -25.516 0.341 -2.106 1.00 47.00 111 ARG A N 1
ATOM 871 C CA . ARG A 1 111 ? -25.696 1.053 -0.828 1.00 47.00 111 ARG A CA 1
ATOM 872 C C . ARG A 1 111 ? -27.040 0.710 -0.180 1.00 47.00 111 ARG A C 1
ATOM 874 O O . ARG A 1 111 ? -27.089 0.491 1.028 1.00 47.00 111 ARG A O 1
ATOM 881 N N . ALA A 1 112 ? -28.110 0.594 -0.970 1.00 44.53 112 ALA A N 1
ATOM 882 C CA . ALA A 1 112 ? -29.433 0.216 -0.474 1.00 44.53 112 ALA A CA 1
ATOM 883 C C . ALA A 1 112 ? -29.453 -1.210 0.110 1.00 44.53 112 ALA A C 1
ATOM 885 O O . ALA A 1 112 ? -30.047 -1.425 1.167 1.00 4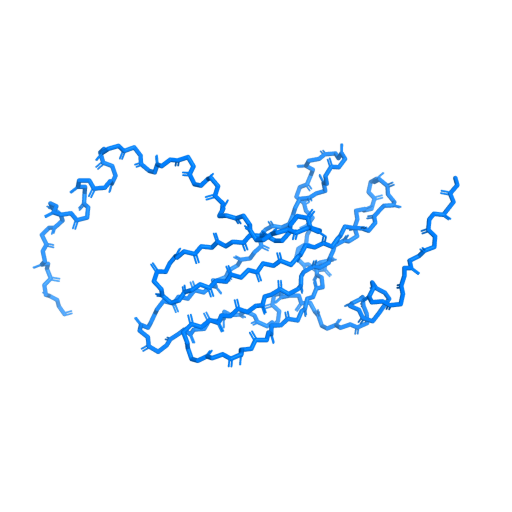4.53 112 ALA A O 1
ATOM 886 N N . LYS A 1 113 ? -28.731 -2.174 -0.482 1.00 47.84 113 LYS A N 1
ATOM 887 C CA . LYS A 1 113 ? -28.626 -3.544 0.064 1.00 47.84 113 LYS A CA 1
ATOM 888 C C . LYS A 1 113 ? -28.066 -3.590 1.491 1.00 47.84 113 LYS A C 1
ATOM 890 O O . LYS A 1 113 ? -28.490 -4.445 2.256 1.00 47.84 113 LYS A O 1
ATOM 895 N N . ARG A 1 114 ? -27.187 -2.661 1.892 1.00 45.59 114 ARG A N 1
ATOM 896 C CA . ARG A 1 114 ? -26.689 -2.571 3.283 1.00 45.59 114 ARG A CA 1
ATOM 897 C C . ARG A 1 114 ? -27.750 -2.111 4.291 1.00 45.59 114 ARG A C 1
ATOM 899 O O . ARG A 1 114 ? -27.645 -2.467 5.458 1.00 45.59 114 ARG A O 1
ATOM 906 N N . TYR A 1 115 ? -28.764 -1.361 3.857 1.00 44.38 115 TYR A N 1
ATOM 907 C CA . TYR A 1 115 ? -29.879 -0.929 4.713 1.00 44.38 115 TYR A CA 1
ATOM 908 C C . TYR A 1 115 ? -31.089 -1.875 4.649 1.00 44.38 115 TYR A C 1
ATOM 910 O O . TYR A 1 115 ? -31.856 -1.935 5.606 1.00 44.38 115 TYR A O 1
ATOM 918 N N 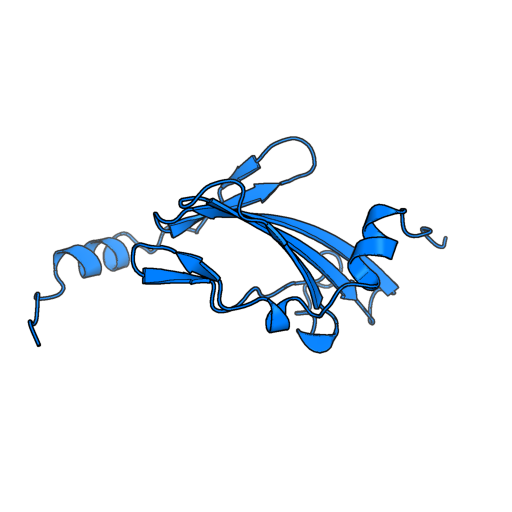. PHE A 1 116 ? -31.242 -2.631 3.554 1.00 39.22 116 PHE A N 1
ATOM 919 C CA . PHE A 1 116 ? -32.331 -3.596 3.354 1.00 39.22 116 PHE A CA 1
ATOM 920 C C . PHE A 1 116 ? -31.944 -5.060 3.609 1.00 39.22 116 PHE A C 1
ATOM 922 O O . PHE A 1 116 ? -32.821 -5.921 3.569 1.00 39.22 116 PHE A O 1
ATOM 929 N N . ALA A 1 117 ? -30.673 -5.373 3.881 1.00 34.47 117 ALA A N 1
ATOM 930 C CA . ALA A 1 117 ? -30.291 -6.708 4.327 1.00 34.47 117 ALA A CA 1
ATOM 931 C C . ALA A 1 117 ? -30.936 -6.979 5.700 1.00 34.47 117 ALA A C 1
ATOM 933 O O . ALA A 1 117 ? -30.671 -6.237 6.653 1.00 34.47 117 ALA A O 1
ATOM 934 N N . PRO A 1 118 ? -31.793 -8.008 5.835 1.00 35.72 118 PRO A N 1
ATOM 935 C CA . PRO A 1 118 ? -32.360 -8.359 7.125 1.00 35.72 118 PRO A CA 1
ATOM 936 C C . PRO A 1 118 ? -31.217 -8.723 8.073 1.00 35.72 118 PRO A C 1
ATOM 938 O O . PRO A 1 118 ? -30.373 -9.561 7.752 1.00 35.72 118 PRO A O 1
ATOM 941 N N . ARG A 1 119 ? -31.189 -8.080 9.247 1.00 43.88 119 ARG A N 1
ATOM 942 C CA . ARG A 1 119 ? -30.359 -8.497 10.381 1.00 43.88 119 ARG A CA 1
ATOM 943 C C . ARG A 1 119 ? -30.789 -9.905 10.790 1.00 43.88 119 ARG A C 1
ATOM 945 O O . ARG A 1 119 ? -31.665 -10.062 11.636 1.00 43.88 119 ARG A O 1
ATOM 952 N N . HIS A 1 120 ? -30.203 -10.926 10.180 1.00 35.28 120 HIS A N 1
ATOM 953 C CA . HIS A 1 120 ? -30.269 -12.276 10.713 1.00 35.28 120 HIS A CA 1
ATOM 954 C C . HIS A 1 120 ? -29.171 -12.416 11.763 1.00 35.28 120 HIS A C 1
ATOM 956 O O . HIS A 1 120 ? -27.996 -12.553 11.439 1.00 35.28 120 HIS A O 1
ATOM 962 N N . ASN A 1 121 ? -29.595 -12.328 13.026 1.00 32.00 121 ASN A N 1
ATOM 963 C CA . ASN A 1 121 ? -28.881 -12.900 14.161 1.00 32.00 121 ASN A CA 1
ATOM 964 C C . ASN A 1 121 ? -28.641 -14.388 13.896 1.00 32.00 121 ASN A C 1
ATOM 966 O O . ASN A 1 121 ? -29.623 -15.119 13.743 1.00 32.00 121 ASN A O 1
ATOM 970 N N . ILE A 1 122 ? -27.378 -14.809 13.936 1.00 34.97 122 ILE A N 1
ATOM 971 C CA . ILE A 1 122 ? -26.940 -16.080 14.526 1.00 34.97 122 ILE A CA 1
ATOM 972 C C . ILE A 1 122 ? -25.655 -15.784 15.293 1.00 34.97 122 ILE A C 1
ATOM 974 O O . ILE A 1 122 ? -24.760 -15.157 14.684 1.00 34.97 122 ILE A O 1
#